Protein AF-A0A183D1K1-F1 (afdb_monomer_lite)

Organism: NCBI:txid637853

pLDDT: mean 73.85, std 15.13, range [42.78, 94.94]

Secondary structure (DSSP, 8-state):
--------------TTHHHHHHHHHHHHHHHHHHHHHHHHHHHHHHHHHTT-----HHHHHHHHHHHHHHHHHHHHHHHSSTTHHHHHHHHHH--

Radius of gyration: 31.67 Å; chains: 1; bounding box: 70×64×76 Å

InterPro domains:
  IPR011598 Myc-type, basic helix-loop-helix (bHLH) domain [PF00010] (22-70)
  IPR011598 Myc-type, basic helix-loop-helix (bHLH) domain [PS50888] (21-71)
  IPR011598 Myc-type, basic helix-loop-helix (bHLH) domain [SM00353] (27-74)
  IPR036638 Helix-loop-helix DNA-binding domain superfamily [G3DSA:4.10.280.10] (16-74)
  IPR036638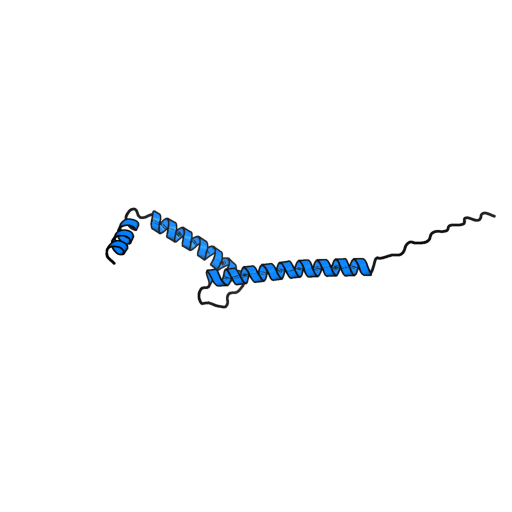 Helix-loop-helix DNA-binding domain superfamily [SSF47459] (19-75)
  IPR047230 Circadian locomoter output cycles protein kaput-like [PTHR46055] (17-72)

Sequence (95 aa):
MAETSSGYSDNKPTTSTESRSKRKTRNESEKRRRDAFNRLIGELTGLVAGDERRMDKSTVLKCAIDFLKQRNRWFYFLDAKPGSFTILLLLCIFV

Foldseek 3Di:
DDDDPDDDDDPPPPPPPVVVVVVVVVVVVVVVVVVVVVVVLQVLCCVQVVPNNDDDSVVSVVSSVVVVVVVVVVVVVCVVDPPPVVVVVVVVVVD

Structure (mmCIF, N/CA/C/O backbone):
data_AF-A0A183D1K1-F1
#
_entry.id   AF-A0A183D1K1-F1
#
loop_
_atom_site.group_PDB
_atom_site.id
_atom_site.type_symbol
_atom_site.label_atom_id
_atom_site.label_alt_id
_atom_site.label_comp_id
_atom_site.label_asym_id
_atom_site.label_entity_id
_atom_site.label_seq_id
_atom_site.pdbx_PDB_ins_code
_atom_site.Cartn_x
_atom_site.Cartn_y
_atom_site.Cartn_z
_atom_site.occupancy
_atom_site.B_iso_or_equiv
_atom_site.auth_seq_id
_atom_site.auth_comp_id
_atom_site.auth_asym_id
_atom_site.auth_atom_id
_atom_site.pdbx_PDB_model_num
ATOM 1 N N . MET A 1 1 ? 55.939 36.753 -39.407 1.00 44.50 1 MET A N 1
ATOM 2 C CA . MET A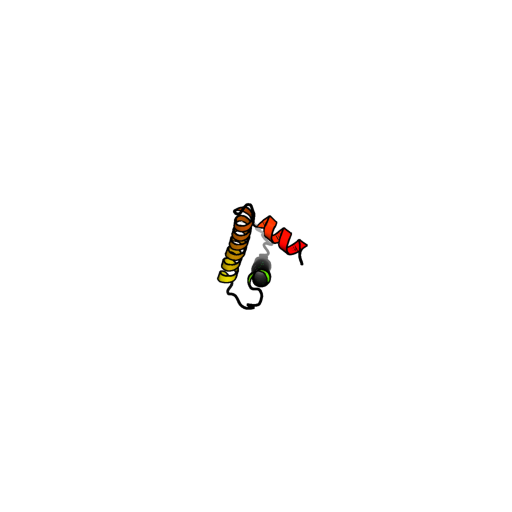 1 1 ? 54.696 35.957 -39.436 1.00 44.50 1 MET A CA 1
ATOM 3 C C . MET A 1 1 ? 54.658 35.095 -38.184 1.00 44.50 1 MET A C 1
ATOM 5 O O . MET A 1 1 ? 55.676 34.491 -37.877 1.00 44.50 1 MET A O 1
ATOM 9 N N . ALA A 1 2 ? 53.554 35.100 -37.436 1.0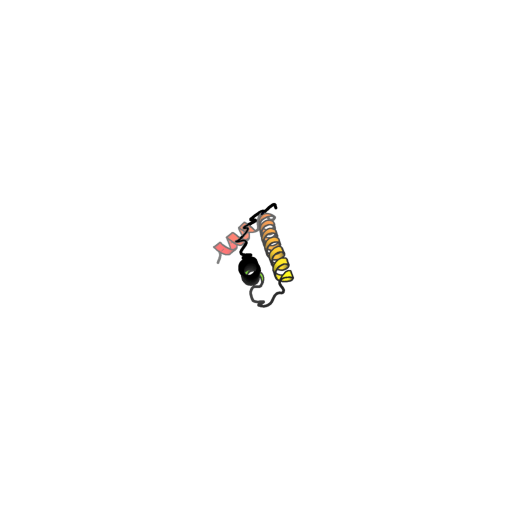0 46.25 2 ALA A N 1
ATOM 10 C CA . ALA A 1 2 ? 53.346 34.211 -36.295 1.00 46.25 2 ALA A CA 1
ATOM 11 C C . ALA A 1 2 ? 52.553 32.988 -36.770 1.00 46.25 2 ALA A C 1
ATOM 13 O O . ALA A 1 2 ? 51.476 33.162 -37.334 1.00 46.25 2 ALA A O 1
ATOM 14 N N . GLU A 1 3 ? 53.064 31.781 -36.536 1.00 49.59 3 GLU A N 1
ATOM 15 C CA . GLU A 1 3 ? 52.285 30.549 -36.670 1.00 49.59 3 GLU A CA 1
ATOM 16 C C . GLU A 1 3 ? 52.115 29.923 -35.289 1.00 49.59 3 GLU A C 1
ATOM 18 O O . GLU A 1 3 ? 53.025 29.342 -34.702 1.00 49.59 3 GLU A O 1
ATOM 23 N N . THR A 1 4 ? 50.912 30.087 -34.752 1.00 49.75 4 THR A N 1
ATOM 24 C CA . THR A 1 4 ? 50.391 29.318 -33.629 1.00 49.75 4 THR A CA 1
ATOM 25 C C . THR A 1 4 ? 49.826 28.011 -34.171 1.00 49.75 4 THR A C 1
ATOM 27 O O . THR A 1 4 ? 48.718 28.001 -34.705 1.00 49.75 4 THR A O 1
ATOM 30 N N . SER A 1 5 ? 50.542 26.897 -34.013 1.00 48.59 5 SER A N 1
ATOM 31 C CA . SER A 1 5 ? 49.947 25.568 -34.199 1.00 48.59 5 SER A CA 1
ATOM 32 C C . SER A 1 5 ? 49.213 25.156 -32.923 1.00 48.59 5 SER A C 1
ATOM 34 O O . SER A 1 5 ? 49.746 24.470 -32.053 1.00 48.59 5 SER A O 1
ATOM 36 N N . SER A 1 6 ? 47.970 25.622 -32.824 1.00 60.88 6 SER A N 1
ATOM 37 C CA . SER A 1 6 ? 46.934 25.058 -31.963 1.00 60.88 6 SER A CA 1
ATOM 38 C C . SER A 1 6 ? 46.525 23.695 -32.523 1.00 60.88 6 SER A C 1
ATOM 40 O O . SER A 1 6 ? 45.971 23.616 -33.616 1.00 60.88 6 SER A O 1
ATOM 42 N N . GLY A 1 7 ? 46.812 22.622 -31.788 1.00 42.78 7 GLY A N 1
ATOM 43 C CA . GLY A 1 7 ? 46.393 21.260 -32.118 1.00 42.78 7 GLY A CA 1
ATOM 44 C C . GLY A 1 7 ? 45.582 20.654 -30.981 1.00 42.78 7 GLY A C 1
ATOM 45 O O . GLY A 1 7 ? 46.067 19.782 -30.271 1.00 42.78 7 GLY A O 1
ATOM 46 N N . TYR A 1 8 ? 44.365 21.155 -30.777 1.00 57.84 8 TYR A N 1
ATOM 47 C CA . TYR A 1 8 ? 43.372 20.549 -29.891 1.00 57.84 8 TYR A CA 1
ATOM 48 C C . TYR A 1 8 ? 42.564 19.488 -30.654 1.00 57.84 8 TYR A C 1
ATOM 50 O O . TYR A 1 8 ? 41.827 19.826 -31.577 1.00 57.84 8 TYR A O 1
ATOM 58 N N . SER A 1 9 ? 42.688 18.216 -30.276 1.00 50.16 9 SER A N 1
ATOM 59 C CA . SER A 1 9 ? 41.757 17.097 -30.552 1.00 50.16 9 SER A CA 1
ATOM 60 C C . SER A 1 9 ? 42.222 15.937 -29.661 1.00 50.16 9 SER A C 1
ATOM 62 O O . SER A 1 9 ? 43.402 15.624 -29.667 1.00 50.16 9 SER A O 1
ATOM 64 N N . ASP A 1 10 ? 41.446 15.350 -28.752 1.00 45.94 10 ASP A N 1
ATOM 65 C CA . ASP A 1 10 ? 40.084 14.843 -28.892 1.00 45.94 10 ASP A CA 1
ATOM 66 C C . ASP A 1 10 ? 39.208 15.165 -27.666 1.00 45.94 10 ASP A C 1
ATOM 68 O O . ASP A 1 10 ? 39.280 14.507 -26.628 1.00 45.94 10 ASP A O 1
ATOM 72 N N . ASN A 1 11 ? 38.272 16.102 -27.816 1.00 57.34 11 ASN A N 1
ATOM 73 C CA . ASN A 1 11 ? 37.016 16.023 -27.075 1.00 57.34 11 ASN A CA 1
ATOM 74 C C . ASN A 1 11 ? 36.050 15.181 -27.901 1.00 57.34 11 ASN A C 1
ATOM 76 O O . ASN A 1 11 ? 35.340 15.714 -28.751 1.00 57.34 11 ASN A O 1
ATOM 80 N N . LYS A 1 12 ? 35.972 13.876 -27.633 1.00 54.31 12 LYS A N 1
ATOM 81 C CA . LYS A 1 12 ? 34.814 13.079 -28.046 1.00 54.31 12 LYS A CA 1
ATOM 82 C C . LYS A 1 12 ? 33.691 13.317 -27.031 1.00 54.31 12 LYS A C 1
ATOM 84 O O . LYS A 1 12 ? 33.803 12.835 -25.904 1.00 54.31 12 LYS A O 1
ATOM 89 N N . PRO A 1 13 ? 32.583 13.999 -27.374 1.00 48.94 13 PRO A N 1
ATOM 90 C CA . PRO A 1 13 ? 31.460 14.134 -26.461 1.00 48.94 13 PRO A CA 1
ATOM 91 C C . PRO A 1 13 ? 30.733 12.786 -26.409 1.00 48.94 13 PRO A C 1
ATOM 93 O O . PRO A 1 13 ? 29.936 12.450 -27.283 1.00 48.94 13 PRO A O 1
ATOM 96 N N . THR A 1 14 ? 30.980 11.977 -25.382 1.00 53.56 14 THR A N 1
ATOM 97 C CA . THR A 1 14 ? 30.150 10.800 -25.072 1.00 53.56 14 THR A CA 1
ATOM 98 C C . THR A 1 14 ? 28.879 11.221 -24.328 1.00 53.56 14 THR A C 1
ATOM 100 O O . THR A 1 14 ? 28.542 10.673 -23.289 1.00 53.56 14 THR A O 1
ATOM 103 N N . THR A 1 15 ? 28.149 12.225 -24.821 1.00 55.16 15 THR A N 1
ATOM 104 C CA . THR A 1 15 ? 27.027 12.835 -24.079 1.00 55.16 15 THR A CA 1
ATOM 105 C C . THR A 1 15 ? 25.640 12.307 -24.474 1.00 55.16 15 THR A C 1
ATOM 107 O O . THR A 1 15 ? 24.654 12.613 -23.801 1.00 55.16 15 THR A O 1
ATOM 110 N N . SER A 1 16 ? 25.516 11.446 -25.492 1.00 55.44 16 SER A N 1
ATOM 111 C CA . SER A 1 16 ? 24.213 10.914 -25.946 1.00 55.44 16 SER A CA 1
ATOM 112 C C . SER A 1 16 ? 23.884 9.501 -25.437 1.00 55.44 16 SER A C 1
ATOM 114 O O . SER A 1 16 ? 22.740 9.207 -25.085 1.00 55.44 16 SER A O 1
ATOM 116 N N . THR A 1 17 ? 24.872 8.611 -25.345 1.00 55.38 17 THR A N 1
ATOM 117 C CA . THR A 1 17 ? 24.680 7.223 -24.891 1.00 55.38 17 THR A CA 1
ATOM 118 C C . THR A 1 17 ? 24.668 7.123 -23.369 1.00 55.38 17 THR A C 1
ATOM 120 O O . THR A 1 17 ? 23.820 6.438 -22.796 1.00 55.38 17 THR A O 1
ATOM 123 N N . GLU A 1 18 ? 25.539 7.875 -22.699 1.00 59.94 18 GLU A N 1
ATOM 124 C CA . GLU A 1 18 ? 25.622 7.914 -21.239 1.00 59.94 18 GLU A CA 1
ATOM 125 C C . GLU A 1 18 ? 24.377 8.567 -20.610 1.00 59.94 18 GLU A C 1
ATOM 127 O O . GLU A 1 18 ? 23.861 8.094 -19.596 1.00 59.94 18 GLU A O 1
ATOM 132 N N . SER A 1 19 ? 23.817 9.599 -21.252 1.00 62.12 19 SER A N 1
ATOM 133 C CA . SER A 1 19 ? 22.571 10.251 -20.820 1.00 62.12 19 SER A CA 1
ATOM 134 C C . SER A 1 19 ? 21.341 9.353 -21.009 1.00 62.12 19 SER A C 1
ATOM 136 O O . SER A 1 19 ? 20.459 9.317 -20.145 1.00 62.12 19 SER A O 1
ATOM 138 N N . ARG A 1 20 ? 21.294 8.556 -22.085 1.00 63.56 20 ARG A N 1
ATOM 139 C CA . ARG A 1 20 ? 20.245 7.546 -22.308 1.00 63.56 20 ARG A CA 1
ATOM 140 C C . ARG A 1 20 ? 20.331 6.403 -21.294 1.00 63.56 20 ARG A C 1
ATOM 142 O O . ARG A 1 20 ? 19.297 5.985 -20.771 1.00 63.56 20 ARG A O 1
ATOM 149 N N . SER A 1 21 ? 21.540 5.958 -20.957 1.00 67.88 21 SER A N 1
ATOM 150 C CA . SER A 1 21 ? 21.773 4.952 -19.914 1.00 67.88 21 SER A CA 1
ATOM 151 C C . SER A 1 21 ? 21.376 5.456 -18.525 1.00 67.88 21 SER A C 1
ATOM 153 O O . SER A 1 21 ? 20.641 4.759 -17.828 1.00 67.88 21 SER A O 1
ATOM 155 N N . LYS A 1 22 ? 21.739 6.695 -18.156 1.00 71.56 22 LYS A N 1
ATOM 156 C CA . LYS A 1 22 ? 21.317 7.334 -16.892 1.00 71.56 22 LYS A CA 1
ATOM 157 C C . LYS A 1 22 ? 19.791 7.490 -16.796 1.00 71.56 22 LYS A C 1
ATOM 159 O O . LYS A 1 22 ? 19.204 7.268 -15.739 1.00 71.56 22 LYS A O 1
ATOM 164 N N . ARG A 1 23 ? 19.109 7.815 -17.904 1.00 73.94 23 ARG A N 1
ATOM 165 C CA . ARG A 1 23 ? 17.632 7.847 -17.948 1.00 73.94 23 ARG A CA 1
ATOM 166 C C . ARG A 1 23 ? 17.015 6.457 -17.781 1.00 73.94 23 ARG A C 1
ATOM 168 O O . ARG A 1 23 ? 16.024 6.326 -17.065 1.00 73.94 23 ARG A O 1
ATOM 175 N N . LYS A 1 24 ? 17.597 5.429 -18.409 1.00 76.12 24 LYS A N 1
ATOM 176 C CA . LYS A 1 24 ? 17.121 4.042 -18.318 1.00 76.12 24 LYS A CA 1
ATOM 177 C C . LYS A 1 24 ? 17.254 3.498 -16.894 1.00 76.12 24 LYS A C 1
ATOM 179 O O . LYS A 1 24 ? 16.271 3.013 -16.349 1.00 76.12 24 LYS A O 1
ATOM 184 N N . THR A 1 25 ? 18.416 3.651 -16.257 1.00 78.56 25 THR A N 1
ATOM 185 C CA . THR A 1 25 ? 18.640 3.179 -14.877 1.00 78.56 25 THR A CA 1
ATOM 186 C C . THR A 1 25 ? 17.722 3.867 -13.868 1.00 78.56 25 THR A C 1
ATOM 188 O O . THR A 1 25 ? 17.197 3.204 -12.975 1.00 78.56 25 THR A O 1
ATOM 191 N N . ARG A 1 26 ? 17.459 5.168 -14.044 1.00 83.69 26 ARG A N 1
ATOM 192 C CA . ARG A 1 26 ? 16.494 5.922 -13.230 1.00 83.69 26 ARG A CA 1
ATOM 193 C C . ARG A 1 26 ? 15.055 5.430 -13.412 1.00 83.69 26 ARG A C 1
ATOM 195 O O . ARG A 1 26 ? 14.319 5.303 -12.441 1.00 83.69 26 ARG A O 1
ATOM 202 N N . ASN A 1 27 ? 14.632 5.154 -14.644 1.00 90.06 27 ASN A N 1
ATOM 203 C CA . ASN A 1 27 ? 13.282 4.646 -14.894 1.00 90.06 27 ASN A CA 1
ATOM 204 C C . ASN A 1 27 ? 13.095 3.238 -14.303 1.00 90.06 27 ASN A C 1
ATOM 206 O O . ASN A 1 27 ? 12.044 2.955 -13.732 1.00 90.06 27 ASN A O 1
ATOM 210 N N . GLU A 1 28 ? 14.122 2.389 -14.387 1.00 87.62 28 GLU A N 1
ATOM 211 C CA . GLU A 1 28 ? 14.119 1.049 -13.791 1.00 87.62 28 GLU A CA 1
ATOM 212 C C . GLU A 1 28 ? 14.159 1.082 -12.256 1.00 87.62 28 GLU A C 1
ATOM 214 O O . GLU A 1 28 ? 13.479 0.293 -11.601 1.00 87.62 28 GLU A O 1
ATOM 219 N N . SER A 1 29 ? 14.927 1.987 -11.634 1.00 90.56 29 SER A N 1
ATOM 220 C CA . SER A 1 29 ? 14.894 2.145 -10.171 1.00 90.56 29 SER A CA 1
ATOM 221 C C . SER A 1 29 ? 13.520 2.600 -9.691 1.00 90.56 29 SER A C 1
ATOM 223 O O . SER A 1 29 ? 12.996 2.059 -8.720 1.00 90.56 29 SER A O 1
ATOM 225 N N . GLU A 1 30 ? 12.901 3.529 -10.412 1.00 91.62 30 GLU A N 1
ATOM 226 C CA . GLU A 1 30 ? 11.575 4.019 -10.073 1.00 91.62 30 GLU A CA 1
ATOM 227 C C . GLU A 1 30 ? 10.498 2.946 -10.269 1.00 91.62 30 GLU A C 1
ATOM 229 O O . GLU A 1 30 ? 9.626 2.770 -9.418 1.00 91.62 30 GLU A O 1
ATOM 234 N N . LYS A 1 31 ? 10.575 2.180 -11.362 1.00 93.06 31 LYS A N 1
ATOM 235 C CA . LYS A 1 31 ? 9.677 1.048 -11.592 1.00 93.06 31 LYS A CA 1
ATOM 236 C C . LYS A 1 31 ? 9.779 0.029 -10.455 1.00 93.06 31 LYS A C 1
ATOM 238 O O . LYS A 1 31 ? 8.759 -0.289 -9.856 1.00 93.06 31 LYS A O 1
ATOM 243 N N . ARG A 1 32 ? 10.997 -0.364 -10.063 1.00 93.56 32 ARG A N 1
ATOM 244 C CA . ARG A 1 32 ? 11.221 -1.275 -8.926 1.00 93.56 32 ARG A CA 1
ATOM 245 C C . ARG A 1 32 ? 10.613 -0.763 -7.621 1.00 93.56 32 ARG A C 1
ATOM 247 O O . ARG A 1 32 ? 10.009 -1.547 -6.898 1.00 93.56 32 ARG A O 1
ATOM 254 N N . ARG A 1 33 ? 10.728 0.537 -7.321 1.00 94.94 33 ARG A N 1
ATOM 255 C CA . ARG A 1 33 ? 10.103 1.138 -6.126 1.00 94.94 33 ARG A CA 1
ATOM 256 C C . ARG A 1 33 ? 8.579 1.017 -6.158 1.00 94.94 33 ARG A C 1
ATOM 258 O O . ARG A 1 33 ? 7.978 0.659 -5.147 1.00 94.94 33 ARG A O 1
ATOM 265 N N . ARG A 1 34 ? 7.954 1.289 -7.309 1.00 94.62 34 ARG A N 1
ATOM 266 C CA . ARG A 1 34 ? 6.496 1.165 -7.477 1.00 94.62 34 ARG A CA 1
ATOM 267 C C . ARG A 1 34 ? 6.027 -0.281 -7.393 1.00 94.62 34 ARG A C 1
ATOM 269 O O . ARG A 1 34 ? 5.011 -0.544 -6.757 1.00 94.62 34 ARG A O 1
ATOM 276 N N . ASP A 1 35 ? 6.773 -1.200 -7.991 1.00 94.19 35 ASP A N 1
ATOM 277 C CA . ASP A 1 35 ? 6.455 -2.626 -7.974 1.00 94.19 35 ASP A CA 1
ATOM 278 C C . ASP A 1 35 ? 6.577 -3.188 -6.549 1.00 94.19 35 ASP A C 1
ATOM 280 O O . ASP A 1 35 ? 5.675 -3.881 -6.082 1.00 94.19 35 ASP A O 1
ATOM 284 N N . ALA A 1 36 ? 7.625 -2.798 -5.812 1.00 93.50 36 ALA A N 1
ATOM 285 C CA . ALA A 1 36 ? 7.788 -3.139 -4.399 1.00 93.50 36 ALA A CA 1
ATOM 286 C C . ALA A 1 36 ? 6.637 -2.594 -3.540 1.00 93.50 36 ALA A C 1
ATOM 288 O O . ALA A 1 36 ? 6.059 -3.333 -2.747 1.00 93.50 36 ALA A O 1
ATOM 289 N N . PHE A 1 37 ? 6.249 -1.329 -3.733 1.00 92.19 37 PHE A N 1
ATOM 290 C CA . PHE A 1 37 ? 5.112 -0.745 -3.020 1.00 92.19 37 PHE A CA 1
ATOM 291 C C . PHE A 1 37 ? 3.798 -1.476 -3.331 1.00 92.19 37 PHE A C 1
ATOM 293 O O . PHE A 1 37 ? 3.047 -1.810 -2.419 1.00 92.19 37 PHE A O 1
ATOM 300 N N . ASN A 1 38 ? 3.523 -1.768 -4.605 1.00 91.12 38 ASN A N 1
ATOM 301 C CA . ASN A 1 38 ? 2.316 -2.494 -5.003 1.00 91.12 38 ASN A CA 1
ATOM 302 C C . ASN A 1 38 ? 2.270 -3.905 -4.399 1.00 91.12 38 ASN A C 1
ATOM 304 O O . ASN A 1 38 ? 1.203 -4.336 -3.967 1.00 91.12 38 ASN A O 1
ATOM 308 N N . ARG A 1 39 ? 3.415 -4.596 -4.321 1.00 93.00 39 ARG A N 1
ATOM 309 C CA . ARG A 1 39 ? 3.520 -5.897 -3.651 1.00 93.00 39 ARG A CA 1
ATOM 310 C C . ARG A 1 39 ? 3.164 -5.794 -2.167 1.00 93.00 39 ARG A C 1
ATOM 312 O O . ARG A 1 39 ? 2.330 -6.562 -1.703 1.00 93.00 39 ARG A O 1
ATOM 319 N N . LEU A 1 40 ? 3.743 -4.827 -1.452 1.00 91.69 40 LEU A N 1
ATOM 320 C CA . LEU A 1 40 ? 3.463 -4.616 -0.026 1.00 91.69 40 LEU A CA 1
ATOM 321 C C . LEU A 1 40 ? 1.986 -4.300 0.231 1.00 91.69 40 LEU A C 1
ATOM 323 O O . LEU A 1 40 ? 1.405 -4.823 1.174 1.00 91.69 40 LEU A O 1
ATOM 327 N N . ILE A 1 41 ? 1.356 -3.488 -0.624 1.00 91.44 41 ILE A N 1
ATOM 328 C CA . ILE A 1 41 ? -0.085 -3.220 -0.528 1.00 91.44 41 ILE A CA 1
ATOM 329 C C . ILE A 1 41 ? -0.905 -4.497 -0.756 1.00 91.44 41 ILE A C 1
ATOM 331 O O . ILE A 1 41 ? -1.887 -4.713 -0.051 1.00 91.44 41 ILE A O 1
ATOM 335 N N . GLY A 1 42 ? -0.510 -5.353 -1.702 1.00 89.06 42 GLY A N 1
ATOM 336 C CA . GLY A 1 42 ? -1.169 -6.641 -1.937 1.00 89.06 42 GLY A CA 1
ATOM 337 C C . GLY A 1 42 ? -1.080 -7.579 -0.730 1.00 89.06 42 GLY A C 1
ATOM 338 O O . GLY A 1 42 ? -2.098 -8.116 -0.300 1.00 89.06 42 GLY A O 1
ATOM 339 N N . GLU A 1 43 ? 0.111 -7.714 -0.141 1.00 89.50 43 GLU A N 1
ATOM 340 C CA . GLU A 1 43 ? 0.324 -8.499 1.085 1.00 89.50 43 GLU A CA 1
ATOM 341 C C . GLU A 1 43 ? -0.494 -7.930 2.258 1.00 89.50 43 GLU A C 1
ATOM 343 O O . GLU A 1 43 ? -1.190 -8.672 2.950 1.00 89.50 43 GLU A O 1
ATOM 348 N N . LEU A 1 44 ? -0.494 -6.604 2.430 1.00 89.50 44 LEU A N 1
ATOM 349 C CA . LEU A 1 44 ? -1.269 -5.926 3.470 1.00 89.50 44 LEU A CA 1
ATOM 350 C C . LEU A 1 44 ? -2.780 -6.119 3.293 1.00 89.50 44 LEU A C 1
ATOM 352 O O . LEU A 1 44 ? -3.490 -6.331 4.272 1.00 89.50 44 LEU A O 1
ATOM 356 N N . THR A 1 45 ? -3.270 -6.086 2.053 1.00 88.75 45 THR A N 1
ATOM 357 C CA . THR A 1 45 ? -4.685 -6.347 1.749 1.00 88.75 45 THR A CA 1
ATOM 358 C C . THR A 1 45 ? -5.070 -7.757 2.184 1.00 88.75 45 THR A C 1
ATOM 360 O O . THR A 1 45 ? -6.088 -7.925 2.843 1.00 88.75 45 THR A O 1
ATOM 363 N N . GLY A 1 46 ? -4.234 -8.762 1.901 1.00 85.56 46 GLY A N 1
ATOM 364 C CA . GLY A 1 46 ? -4.491 -10.140 2.328 1.00 85.56 46 GLY A CA 1
ATOM 365 C C . GLY A 1 46 ? -4.575 -10.310 3.849 1.00 85.56 46 GLY A C 1
ATOM 366 O O . GLY A 1 46 ? -5.364 -11.115 4.330 1.00 85.56 46 GLY A O 1
ATOM 367 N N . LEU A 1 47 ? -3.807 -9.528 4.614 1.00 86.25 47 LEU A N 1
ATOM 368 C CA . LEU A 1 47 ? -3.840 -9.566 6.081 1.00 86.25 47 LEU A CA 1
ATOM 369 C C . LEU A 1 47 ? -5.068 -8.871 6.681 1.00 86.25 47 LEU A C 1
ATOM 371 O O . LEU A 1 47 ? -5.549 -9.282 7.733 1.00 86.25 47 LEU A O 1
ATOM 375 N N . VAL A 1 48 ? -5.538 -7.796 6.049 1.00 85.00 48 VAL A N 1
ATOM 376 C CA . VAL A 1 48 ? -6.569 -6.913 6.616 1.00 85.00 48 VAL A CA 1
ATOM 377 C C . VAL A 1 48 ? -7.973 -7.253 6.111 1.00 85.00 48 VAL A C 1
ATOM 379 O O . VAL A 1 48 ? -8.939 -7.058 6.841 1.00 85.00 48 VAL A O 1
ATOM 382 N N . ALA A 1 49 ? -8.103 -7.748 4.880 1.00 79.12 49 ALA A N 1
ATOM 383 C CA . ALA A 1 49 ? -9.392 -7.865 4.201 1.00 79.12 49 ALA A CA 1
ATOM 384 C C . ALA A 1 49 ? -10.122 -9.199 4.432 1.00 79.12 49 ALA A C 1
ATOM 386 O O . ALA A 1 49 ? -11.317 -9.292 4.157 1.00 79.12 49 ALA A O 1
ATOM 387 N N . GLY A 1 50 ? -9.434 -10.237 4.921 1.00 75.12 50 GLY A N 1
ATOM 388 C CA . GLY A 1 50 ? -10.016 -11.577 5.040 1.00 75.12 50 GLY A CA 1
ATOM 389 C C . GLY A 1 50 ? -10.485 -12.108 3.678 1.00 75.12 50 GLY A C 1
ATOM 390 O O . GLY A 1 50 ? -9.656 -12.494 2.857 1.00 75.12 50 GLY A O 1
ATOM 391 N N . ASP A 1 51 ? -11.802 -12.103 3.443 1.00 67.50 51 ASP A N 1
ATOM 392 C CA . ASP A 1 51 ? -12.458 -12.601 2.218 1.00 67.50 51 ASP A CA 1
ATOM 393 C C . ASP A 1 51 ? -12.770 -11.487 1.183 1.00 67.50 51 ASP A C 1
ATOM 395 O O . ASP A 1 51 ? -13.083 -11.750 0.019 1.00 67.50 51 ASP A O 1
ATOM 399 N N . GLU A 1 52 ? -12.638 -10.209 1.566 1.00 65.81 52 GLU A N 1
ATOM 400 C CA . GLU A 1 52 ? -12.913 -9.060 0.694 1.00 65.81 52 GLU A CA 1
ATOM 401 C C . GLU A 1 52 ? -11.729 -8.807 -0.259 1.00 65.81 52 GLU A C 1
ATOM 403 O O . GLU A 1 52 ? -10.753 -8.120 0.038 1.00 65.81 52 GLU A O 1
ATOM 408 N N . ARG A 1 53 ? -11.791 -9.377 -1.462 1.00 65.62 53 ARG A N 1
ATOM 409 C CA . ARG A 1 53 ? -10.648 -9.408 -2.393 1.00 65.62 53 ARG A CA 1
ATOM 410 C C . ARG A 1 53 ? -10.249 -8.073 -3.039 1.00 65.62 53 ARG A C 1
ATOM 412 O O . ARG A 1 53 ? -9.272 -8.055 -3.792 1.00 65.62 53 ARG A O 1
ATOM 419 N N . ARG A 1 54 ? -10.990 -6.973 -2.848 1.00 73.31 54 ARG A N 1
ATOM 420 C CA . ARG A 1 54 ? -10.776 -5.724 -3.609 1.00 73.31 54 ARG A CA 1
ATOM 421 C C . ARG A 1 54 ? -10.933 -4.482 -2.735 1.00 73.31 54 ARG A C 1
ATOM 423 O O . ARG A 1 54 ? -12.034 -3.991 -2.539 1.00 73.31 54 ARG A O 1
A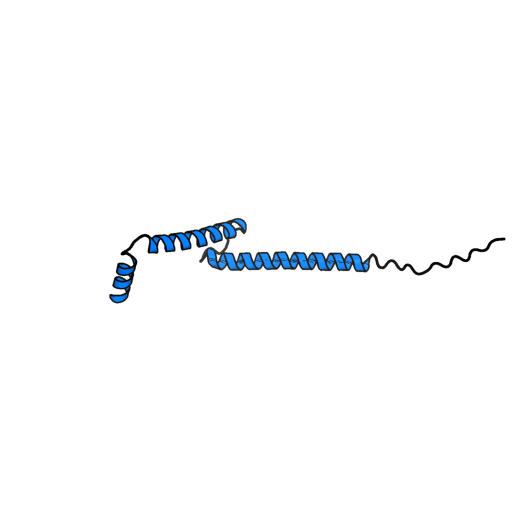TOM 430 N N . MET A 1 55 ? -9.809 -3.929 -2.292 1.00 80.12 55 MET A N 1
ATOM 431 C CA . MET A 1 55 ? -9.755 -2.670 -1.546 1.00 80.12 55 MET A CA 1
ATOM 432 C C . MET A 1 55 ? -8.927 -1.633 -2.314 1.00 80.12 55 MET A C 1
ATOM 434 O O . MET A 1 55 ? -7.906 -1.969 -2.922 1.00 80.12 55 MET A O 1
ATOM 438 N N . ASP A 1 56 ? -9.344 -0.365 -2.305 1.00 87.44 56 ASP A N 1
ATOM 439 C CA . ASP A 1 56 ? -8.517 0.720 -2.839 1.00 87.44 56 ASP A CA 1
ATOM 440 C C . ASP A 1 56 ? -7.301 0.976 -1.934 1.00 87.44 56 ASP A C 1
ATOM 442 O O . ASP A 1 56 ? -7.345 0.760 -0.724 1.00 87.44 56 ASP A O 1
ATOM 446 N N . LYS A 1 57 ? -6.192 1.456 -2.512 1.00 87.31 57 LYS A N 1
ATOM 447 C CA . LYS A 1 57 ? -4.907 1.596 -1.797 1.00 87.31 57 LYS A CA 1
ATOM 448 C C . LYS A 1 57 ? -5.026 2.422 -0.513 1.00 87.31 57 LYS A C 1
ATOM 450 O O . LYS A 1 57 ? -4.432 2.075 0.504 1.00 87.31 57 LYS A O 1
ATOM 455 N N . SER A 1 58 ? -5.780 3.516 -0.562 1.00 91.19 58 SER A N 1
ATOM 456 C CA . SER A 1 58 ? -6.028 4.400 0.579 1.00 91.19 58 SER A CA 1
ATOM 457 C C . SER A 1 58 ? -6.836 3.720 1.680 1.00 91.19 58 SER A C 1
ATOM 459 O O . SER A 1 58 ? -6.558 3.943 2.858 1.00 91.19 58 SER A O 1
ATOM 461 N N . THR A 1 59 ? -7.812 2.901 1.312 1.00 89.69 59 THR A N 1
ATOM 462 C CA . THR A 1 59 ? -8.631 2.134 2.249 1.00 89.69 59 THR A CA 1
ATOM 463 C C . THR A 1 59 ? -7.850 0.975 2.845 1.00 89.69 59 THR A C 1
ATOM 465 O O . THR A 1 59 ? -7.933 0.793 4.050 1.00 89.69 59 THR A O 1
ATOM 468 N N . VAL A 1 60 ? -6.992 0.281 2.085 1.00 89.44 60 VAL A N 1
ATOM 469 C CA . VAL A 1 60 ? -6.072 -0.734 2.644 1.00 89.44 60 VAL A CA 1
ATOM 470 C C . VAL A 1 60 ? -5.236 -0.136 3.776 1.00 89.44 60 VAL A C 1
ATOM 472 O O . VAL A 1 60 ? -5.153 -0.703 4.862 1.00 89.44 60 VAL A O 1
ATOM 475 N N . LEU A 1 61 ? -4.657 1.047 3.548 1.00 91.50 61 LEU A N 1
ATOM 476 C CA . LEU A 1 61 ? -3.859 1.751 4.554 1.00 91.50 61 LEU A CA 1
ATOM 477 C C . LEU A 1 61 ? -4.692 2.145 5.783 1.00 91.50 61 LEU A C 1
ATOM 479 O O . LEU A 1 61 ? -4.230 1.966 6.908 1.00 91.50 61 LEU A O 1
ATOM 483 N N . LYS A 1 62 ? -5.916 2.656 5.591 1.00 89.75 62 LYS A N 1
ATOM 484 C CA . LYS A 1 62 ? -6.816 3.002 6.707 1.00 89.75 62 LYS A CA 1
ATOM 485 C C . LYS A 1 62 ? -7.226 1.768 7.508 1.00 89.75 62 LYS A C 1
ATOM 487 O O . LYS A 1 62 ? -7.048 1.750 8.721 1.00 89.75 62 LYS A O 1
ATOM 492 N N . CYS A 1 63 ? -7.682 0.718 6.834 1.00 87.19 63 CYS A N 1
ATOM 493 C CA . CYS A 1 63 ? -8.097 -0.519 7.480 1.00 87.19 63 CYS A CA 1
ATOM 494 C C . CYS A 1 63 ? -6.934 -1.205 8.205 1.00 87.19 63 CYS A C 1
ATOM 496 O O . CYS A 1 63 ? -7.146 -1.760 9.274 1.00 87.19 63 CYS A O 1
ATOM 498 N N . ALA A 1 64 ? -5.698 -1.114 7.701 1.00 88.94 64 ALA A N 1
ATOM 499 C CA . ALA A 1 64 ? -4.523 -1.603 8.422 1.00 88.94 64 ALA A CA 1
ATOM 500 C C . ALA A 1 64 ? -4.303 -0.868 9.755 1.00 88.94 64 ALA A C 1
ATOM 502 O O . ALA A 1 64 ? -4.010 -1.493 10.775 1.00 88.94 64 ALA A O 1
ATOM 503 N N . ILE A 1 65 ? -4.470 0.458 9.764 1.00 89.81 65 ILE A N 1
ATOM 504 C CA . ILE A 1 65 ? -4.373 1.267 10.986 1.00 89.81 65 ILE A CA 1
ATOM 505 C C . ILE A 1 65 ? -5.484 0.875 11.964 1.00 89.81 65 ILE A C 1
ATOM 507 O O . ILE A 1 65 ? -5.220 0.689 13.154 1.00 89.81 65 ILE A O 1
ATOM 511 N N . ASP A 1 66 ? -6.710 0.728 11.471 1.00 87.38 66 ASP A N 1
ATOM 512 C CA . ASP A 1 66 ? -7.854 0.357 12.300 1.00 87.38 66 ASP A CA 1
ATOM 513 C C . ASP A 1 66 ? -7.719 -1.066 12.848 1.00 87.38 66 ASP A C 1
ATOM 515 O O . ASP A 1 66 ? -7.960 -1.274 14.034 1.00 87.38 66 ASP A O 1
ATOM 519 N N . PHE A 1 67 ? -7.215 -2.014 12.056 1.00 85.19 67 PHE A N 1
ATOM 520 C CA . PHE A 1 67 ? -6.922 -3.381 12.488 1.00 85.19 67 PHE A CA 1
ATOM 521 C C . PHE A 1 67 ? -5.950 -3.409 13.678 1.00 85.19 67 PHE A C 1
ATOM 523 O O . PHE A 1 67 ? -6.198 -4.074 14.688 1.00 85.19 67 PHE A O 1
ATOM 530 N N . LEU A 1 68 ? -4.865 -2.629 13.604 1.00 86.56 68 LEU A N 1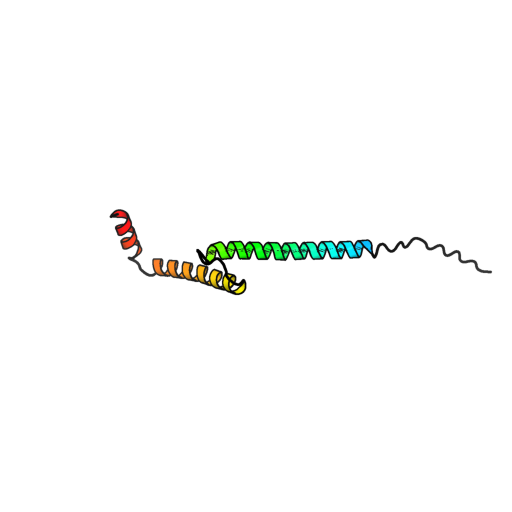
ATOM 531 C CA . LEU A 1 68 ? -3.893 -2.506 14.695 1.00 86.56 68 LEU A CA 1
ATOM 532 C C . LEU A 1 68 ? -4.500 -1.827 15.931 1.00 86.56 68 LEU A C 1
ATOM 534 O O . LEU A 1 68 ? -4.320 -2.300 17.055 1.00 86.56 68 LEU A O 1
ATOM 538 N N . LYS A 1 69 ? -5.265 -0.745 15.742 1.00 84.94 69 LYS A N 1
ATOM 539 C CA . LYS A 1 69 ? -5.963 -0.055 16.840 1.00 84.94 69 LYS A CA 1
ATOM 540 C C . LYS A 1 69 ? -6.976 -0.957 17.531 1.00 84.94 69 LYS A C 1
ATOM 542 O O . LYS A 1 69 ? -7.089 -0.921 18.755 1.00 84.94 69 LYS A O 1
ATOM 547 N N . GLN A 1 70 ? -7.709 -1.757 16.765 1.00 82.06 70 GLN A N 1
ATOM 548 C CA . GLN A 1 70 ? -8.730 -2.639 17.295 1.00 82.06 70 GLN A CA 1
ATOM 549 C C . GLN A 1 70 ? -8.088 -3.771 18.091 1.00 82.06 70 GLN A C 1
ATOM 551 O O . GLN A 1 70 ? -8.508 -3.996 19.218 1.00 82.06 70 GLN A O 1
ATOM 556 N N . ARG A 1 71 ? -7.008 -4.395 17.595 1.00 77.12 71 ARG A N 1
ATOM 557 C CA . ARG A 1 71 ? -6.204 -5.355 18.377 1.00 77.12 71 ARG A CA 1
ATOM 558 C C . ARG A 1 71 ? -5.720 -4.778 19.704 1.00 77.12 71 ARG A C 1
ATOM 560 O O . ARG A 1 71 ? -5.865 -5.437 20.728 1.00 77.12 71 ARG A O 1
ATOM 567 N N . ASN A 1 72 ? -5.194 -3.554 19.704 1.00 75.69 72 ASN A N 1
ATOM 568 C CA . ASN A 1 72 ? -4.764 -2.902 20.942 1.00 75.69 72 ASN A CA 1
ATOM 569 C C . ASN A 1 72 ? -5.952 -2.650 21.873 1.00 75.69 72 ASN A C 1
ATOM 571 O O . ASN A 1 72 ? -5.859 -2.910 23.066 1.00 75.69 72 ASN A O 1
ATOM 575 N N . ARG A 1 73 ? -7.097 -2.206 21.344 1.00 74.12 73 ARG A N 1
ATOM 576 C CA . ARG A 1 73 ? -8.321 -2.046 22.138 1.00 74.12 73 ARG A CA 1
ATOM 577 C C . ARG A 1 73 ? -8.807 -3.373 22.717 1.00 74.12 73 ARG A C 1
ATOM 579 O O . ARG A 1 73 ? -9.171 -3.387 23.882 1.00 74.12 73 ARG A O 1
ATOM 586 N N . TRP A 1 74 ? -8.805 -4.461 21.950 1.00 69.00 74 TRP A N 1
ATOM 587 C CA . TRP A 1 74 ? -9.143 -5.799 22.443 1.00 69.00 74 TRP A CA 1
ATOM 588 C C . TRP A 1 74 ? -8.192 -6.228 23.555 1.00 69.00 74 TRP A C 1
ATOM 590 O O . TRP A 1 74 ? -8.647 -6.728 24.575 1.00 69.00 74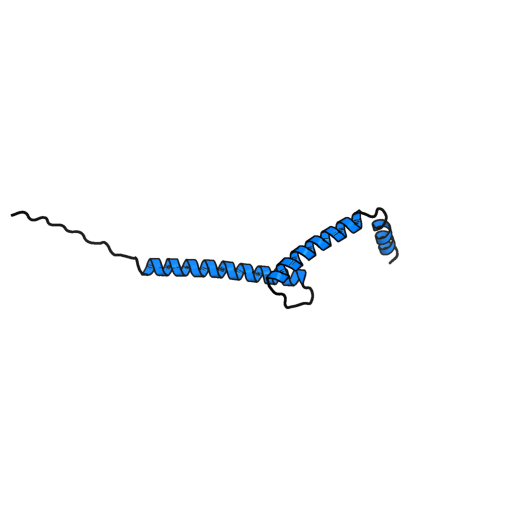 TRP A O 1
ATOM 600 N N . PHE A 1 75 ? -6.896 -5.966 23.392 1.00 66.88 75 PHE A N 1
ATOM 601 C CA . PHE A 1 75 ? -5.893 -6.244 24.412 1.00 66.88 75 PHE A CA 1
ATOM 602 C C . PHE A 1 75 ? -6.161 -5.455 25.703 1.00 66.88 75 PHE A C 1
ATOM 604 O O . PHE A 1 75 ? -6.300 -6.055 26.761 1.00 66.88 75 PHE A O 1
ATOM 611 N N . TYR A 1 76 ? -6.370 -4.136 25.622 1.00 63.47 76 TYR A N 1
ATOM 612 C CA . TYR A 1 76 ? -6.745 -3.328 26.791 1.00 63.47 76 TYR A CA 1
ATOM 613 C C . TYR A 1 76 ? -8.120 -3.688 27.360 1.00 63.47 76 TYR A C 1
ATOM 615 O O . TYR A 1 76 ? -8.329 -3.547 28.555 1.00 63.47 76 TYR A O 1
ATOM 623 N N . PHE A 1 77 ? -9.069 -4.152 26.547 1.00 62.97 77 PHE A N 1
ATOM 624 C CA . PHE A 1 77 ? -10.370 -4.617 27.029 1.00 62.97 77 PHE A CA 1
ATOM 625 C C . PHE A 1 77 ? -10.254 -5.942 27.797 1.00 62.97 77 PHE A C 1
ATOM 627 O O . PHE A 1 77 ? -10.950 -6.130 28.793 1.00 62.97 77 PHE A O 1
ATOM 634 N N . LEU A 1 78 ? -9.357 -6.831 27.363 1.00 58.22 78 LEU A N 1
ATOM 635 C CA . LEU A 1 78 ? -9.027 -8.079 28.054 1.00 58.22 78 LEU A CA 1
ATOM 636 C C . LEU A 1 78 ? -8.273 -7.824 29.372 1.00 58.22 78 LEU A C 1
ATOM 638 O O . LEU A 1 78 ? -8.515 -8.542 30.339 1.00 58.22 78 LEU A O 1
ATOM 642 N N . ASP A 1 79 ? -7.434 -6.784 29.435 1.00 59.69 79 ASP A N 1
ATOM 643 C CA . ASP A 1 79 ? -6.695 -6.387 30.648 1.00 59.69 79 ASP A CA 1
ATOM 644 C C . ASP A 1 79 ? -7.519 -5.505 31.616 1.00 59.69 79 ASP A C 1
ATOM 646 O O . ASP A 1 79 ? -7.359 -5.572 32.832 1.00 59.69 79 ASP A O 1
ATOM 650 N N . ALA A 1 80 ? -8.467 -4.699 31.119 1.00 57.34 80 ALA A N 1
ATOM 651 C CA . ALA A 1 80 ? -9.243 -3.750 31.935 1.00 57.34 80 ALA A CA 1
ATOM 652 C C . ALA A 1 80 ? -10.370 -4.388 32.775 1.00 57.34 80 ALA A C 1
ATOM 654 O O . ALA A 1 80 ? -11.106 -3.678 33.466 1.00 57.34 80 ALA A O 1
ATOM 655 N N . LYS A 1 81 ? -10.534 -5.715 32.736 1.00 52.09 81 LYS A N 1
ATOM 656 C CA . LYS A 1 81 ? -11.501 -6.456 33.559 1.00 52.09 81 LYS A CA 1
ATOM 657 C C . LYS A 1 81 ? -10.774 -7.546 34.357 1.00 52.09 81 LYS A C 1
ATOM 659 O O . LYS A 1 81 ? -10.687 -8.678 33.866 1.00 52.09 81 LYS A O 1
ATOM 664 N N . PRO A 1 82 ? -10.311 -7.266 35.592 1.00 53.72 82 PRO A N 1
ATOM 665 C CA . PRO A 1 82 ? -9.837 -8.318 36.486 1.00 53.72 82 PRO A CA 1
ATOM 666 C C . PRO A 1 82 ? -11.007 -9.280 36.752 1.00 53.72 82 PRO A C 1
ATOM 668 O O . PRO A 1 82 ? -11.978 -8.918 37.409 1.00 53.72 82 PRO A O 1
ATOM 671 N N . GLY A 1 83 ? -10.964 -10.473 36.149 1.00 59.72 83 GLY A N 1
ATOM 672 C CA . GLY A 1 83 ? -12.013 -11.497 36.261 1.00 59.72 83 GLY A CA 1
ATOM 673 C C . GLY A 1 83 ? -12.545 -12.075 34.943 1.00 59.72 83 GLY A C 1
ATOM 674 O O . GLY A 1 83 ? -13.290 -13.046 34.979 1.00 59.72 83 GLY A O 1
ATOM 675 N N . SER A 1 84 ? -12.165 -11.543 33.773 1.00 60.66 84 SER A N 1
ATOM 676 C CA . SER A 1 84 ? -12.591 -12.137 32.482 1.00 60.66 84 SER A CA 1
ATOM 677 C C . SER A 1 84 ? -11.677 -13.282 32.033 1.00 60.66 84 SER A C 1
ATOM 679 O O . SER A 1 84 ? -12.140 -14.264 31.458 1.00 60.66 84 SER A O 1
ATOM 681 N N . PHE A 1 85 ? -10.383 -13.192 32.357 1.00 64.50 85 PHE A N 1
ATOM 682 C CA . PHE A 1 85 ? -9.399 -14.238 32.066 1.00 64.50 85 PHE A CA 1
ATOM 683 C C . PHE A 1 85 ? -9.688 -15.533 32.834 1.00 64.50 85 PHE A C 1
ATOM 685 O O . PHE A 1 85 ? -9.503 -16.617 32.298 1.00 64.50 85 PHE A O 1
ATOM 692 N N . THR A 1 86 ? -10.206 -15.432 34.061 1.00 65.69 86 THR A N 1
ATOM 693 C CA . THR A 1 86 ? -10.611 -16.593 34.866 1.00 65.69 86 THR A CA 1
ATOM 694 C C . THR A 1 86 ? -11.843 -17.287 34.293 1.00 65.69 86 THR A C 1
ATOM 696 O O . THR A 1 86 ? -11.899 -18.509 34.320 1.00 65.69 86 THR A O 1
ATOM 699 N N . ILE A 1 87 ? -12.796 -16.544 33.721 1.00 70.69 87 ILE A N 1
ATOM 700 C CA . ILE A 1 87 ? -14.001 -17.111 33.094 1.00 70.69 87 ILE A CA 1
ATOM 701 C C . ILE A 1 87 ? -13.658 -17.796 31.763 1.00 70.69 87 ILE A C 1
ATOM 703 O O . ILE A 1 87 ? -14.150 -18.892 31.511 1.00 70.69 87 ILE A O 1
ATOM 707 N N . LEU A 1 88 ? -12.781 -17.205 30.939 1.00 70.88 88 LEU A N 1
ATOM 708 C CA . LEU A 1 88 ? -12.285 -17.868 29.725 1.00 70.88 88 LEU A CA 1
ATOM 709 C C . LEU A 1 88 ? -11.436 -19.106 30.052 1.00 70.88 88 LEU A C 1
ATOM 711 O O . LEU A 1 88 ? -11.587 -20.130 29.395 1.00 70.88 88 LEU A O 1
ATOM 715 N N . LEU A 1 89 ? -10.576 -19.039 31.073 1.00 71.12 89 LEU A N 1
ATOM 716 C CA . LEU A 1 89 ? -9.771 -20.183 31.507 1.00 71.12 89 LEU A CA 1
ATOM 717 C C . LEU A 1 89 ? -10.656 -21.307 32.073 1.00 71.12 89 LEU A C 1
ATOM 719 O O . LEU A 1 89 ? -10.427 -22.468 31.759 1.00 71.12 89 LEU A O 1
ATOM 723 N N . LEU A 1 90 ? -11.698 -20.974 32.843 1.00 72.75 90 LEU A N 1
ATOM 724 C CA . LEU A 1 90 ? -12.687 -21.942 33.331 1.00 72.75 90 LEU A CA 1
ATOM 725 C C . LEU A 1 90 ? -13.489 -22.569 32.184 1.00 72.75 90 LEU A C 1
ATOM 727 O O . LEU A 1 90 ? -13.685 -23.779 32.185 1.00 72.75 90 LEU A O 1
ATOM 731 N N . LEU A 1 91 ? -13.899 -21.794 31.176 1.00 74.31 91 LEU A N 1
ATOM 732 C CA . LEU A 1 91 ? -14.590 -22.335 30.000 1.00 74.31 91 LEU A CA 1
ATOM 733 C C . LEU A 1 91 ? -13.700 -23.261 29.156 1.00 74.31 91 LEU A C 1
ATOM 735 O O . LEU A 1 91 ? -14.204 -24.249 28.639 1.00 74.31 91 LEU A O 1
ATOM 739 N N . CYS A 1 92 ? -12.393 -22.999 29.057 1.00 73.94 92 CYS A N 1
ATOM 740 C CA . CYS A 1 92 ? -11.448 -23.879 28.355 1.00 73.94 92 CYS A CA 1
ATOM 741 C C . CYS A 1 92 ? -11.041 -25.133 29.148 1.00 73.94 92 CYS A C 1
ATOM 743 O O . CYS A 1 92 ? -10.455 -26.038 28.568 1.00 73.94 92 CYS A O 1
ATOM 745 N N . ILE A 1 93 ? -11.290 -25.182 30.461 1.00 79.88 93 ILE A N 1
ATOM 746 C CA . ILE A 1 93 ? -11.027 -26.367 31.300 1.00 79.88 93 ILE A CA 1
ATOM 747 C C . ILE A 1 93 ? -12.248 -27.305 31.336 1.00 79.88 93 ILE A C 1
ATOM 749 O O . ILE A 1 93 ? -12.095 -28.500 31.574 1.00 79.88 93 ILE A O 1
ATOM 753 N N . PHE A 1 94 ? -13.454 -26.775 31.109 1.00 75.12 94 PHE A N 1
ATOM 754 C CA . PHE A 1 94 ? -14.718 -27.524 31.155 1.00 75.12 94 PHE A CA 1
ATOM 755 C C . PHE A 1 94 ? -15.267 -27.953 29.778 1.00 75.12 94 PHE A C 1
ATOM 757 O O . PHE A 1 94 ? -16.345 -28.548 29.727 1.00 75.12 94 PHE A O 1
ATOM 764 N N . VAL A 1 95 ? -14.547 -27.674 28.686 1.00 70.94 95 VAL A N 1
ATOM 765 C CA . VAL A 1 95 ? -14.805 -28.190 27.325 1.00 70.94 95 VAL A CA 1
ATOM 766 C C . VAL A 1 95 ? -13.718 -29.187 26.963 1.00 70.94 95 VAL A C 1
ATOM 768 O O . VAL A 1 95 ? -14.080 -30.290 26.502 1.00 70.94 95 VAL A O 1
#